Protein AF-A0A1I8A2W5-F1 (afdb_monomer)

Secondary structure (DSSP, 8-state):
-HHHHHHHHHHHTT----HHHHHHHHHHHHHHHHHHHHHHHHHHHTTTTTHHHHHHT-TTHHHHHHHHHHHHHHHHHHHHHHHHH--S----S-HHHHIIIIIHHHHHHHHHHHHHHHHHHHHHHHHHHHHHHHHHHHHHHHHHGGGSSTTSS--------S---SSSSS--

Radius of gyration: 35.81 Å; Cα contacts (8 Å, |Δi|>4): 35; chains: 1; bounding box: 75×28×126 Å

Nearest PDB structures (foldseek):
  5wkq-assembly1_A  TM=3.472E-01  e=4.322E+00  Shigella flexneri

pLDDT: mean 70.63, std 11.61, range [37.69, 91.75]

Sequence (172 aa):
MVADVLSLYNWTNGTLWNLTARAAYSALSKPAWGAALSWIIYACFYGHGGPINSFMSWEIWVPLGRLSYCAYLIHMCIAIFLPGMKQGDIYYTSFVDAFVSFLVPIIGVTFFFALFWSAAFEVSFAKVEAILISSLMNQRERRKVPLEEDSCSSSPPESLPPDMKNAVSIHL

Organism: NCBI:txid37863

InterPro domains:
  IPR052728 Oxygen and lipid transport regulator [PTHR11161] (2-152)

Mean predicted aligned error: 16.96 Å

Structure (mmCIF, N/CA/C/O backbone):
data_AF-A0A1I8A2W5-F1
#
_entry.id   AF-A0A1I8A2W5-F1
#
loop_
_atom_site.group_PDB
_atom_site.id
_atom_site.type_symbol
_atom_site.label_atom_id
_atom_site.label_alt_id
_atom_site.label_comp_id
_atom_site.label_asym_id
_atom_site.label_entity_id
_atom_site.label_seq_id
_atom_site.pdbx_PDB_ins_code
_atom_site.Cartn_x
_atom_site.Cartn_y
_atom_site.Cartn_z
_atom_site.occupancy
_atom_site.B_iso_or_equiv
_atom_site.auth_seq_id
_atom_site.auth_comp_id
_atom_site.auth_asym_id
_atom_site.auth_atom_id
_atom_site.pdbx_PDB_model_num
ATOM 1 N N . MET A 1 1 ? -2.584 -0.141 -14.446 1.00 58.38 1 MET A N 1
ATOM 2 C CA . MET A 1 1 ? -1.491 -1.130 -14.326 1.00 58.38 1 MET A CA 1
ATOM 3 C C . MET A 1 1 ? -1.446 -2.065 -15.527 1.00 58.38 1 MET A C 1
ATOM 5 O O . MET A 1 1 ? -0.570 -1.883 -16.353 1.00 58.38 1 MET A O 1
ATOM 9 N N . VAL A 1 2 ? -2.396 -2.994 -15.715 1.00 65.94 2 VAL A N 1
ATOM 10 C CA . VAL A 1 2 ? -2.387 -3.898 -16.896 1.00 65.94 2 VAL A CA 1
ATOM 11 C C . VAL A 1 2 ? -2.494 -3.126 -18.219 1.00 65.94 2 VAL A C 1
ATOM 13 O O . VAL A 1 2 ? -1.754 -3.396 -19.156 1.00 65.94 2 VAL A O 1
ATOM 16 N N . ALA A 1 3 ? -3.350 -2.102 -18.258 1.00 67.69 3 ALA A N 1
ATOM 17 C CA . ALA A 1 3 ? -3.476 -1.178 -19.386 1.00 67.69 3 ALA A CA 1
ATOM 18 C C . ALA A 1 3 ? -2.162 -0.452 -19.731 1.00 67.69 3 ALA A C 1
ATOM 20 O O . ALA A 1 3 ? -1.800 -0.325 -20.898 1.00 67.69 3 ALA A O 1
ATOM 21 N N . ASP A 1 4 ? -1.423 -0.018 -18.709 1.00 68.06 4 ASP A N 1
ATOM 22 C CA . ASP A 1 4 ? -0.153 0.691 -18.882 1.00 68.06 4 ASP A CA 1
ATOM 23 C C . ASP A 1 4 ? 0.932 -0.257 -19.414 1.00 68.06 4 ASP A C 1
ATOM 25 O O . ASP A 1 4 ? 1.670 0.098 -20.328 1.00 68.06 4 ASP A O 1
ATOM 29 N N . VAL A 1 5 ? 0.973 -1.496 -18.908 1.00 71.81 5 VAL A N 1
ATOM 30 C CA . VAL A 1 5 ? 1.896 -2.544 -19.373 1.00 71.81 5 VAL A CA 1
ATOM 31 C C . VAL A 1 5 ? 1.588 -2.953 -20.814 1.00 71.81 5 VAL A C 1
ATOM 33 O O . VAL A 1 5 ? 2.505 -3.062 -21.621 1.00 71.81 5 VAL A O 1
ATOM 36 N N . LEU A 1 6 ? 0.312 -3.115 -21.177 1.00 71.44 6 LEU A N 1
ATOM 37 C CA . LEU A 1 6 ? -0.094 -3.411 -22.555 1.00 71.44 6 LEU A CA 1
ATOM 38 C C . LEU A 1 6 ? 0.192 -2.244 -23.501 1.00 71.44 6 LEU A C 1
ATOM 40 O O . LEU A 1 6 ? 0.591 -2.474 -24.642 1.00 71.44 6 LEU A O 1
ATOM 44 N N . SER A 1 7 ? 0.028 -1.003 -23.038 1.00 70.25 7 SER A N 1
ATOM 45 C CA . SER A 1 7 ? 0.409 0.186 -23.801 1.00 70.25 7 SER A CA 1
ATOM 46 C C . SER A 1 7 ? 1.919 0.239 -24.031 1.00 70.25 7 SER A C 1
ATOM 48 O O . SER A 1 7 ? 2.347 0.588 -25.127 1.00 70.25 7 SER A O 1
ATOM 50 N N . LEU A 1 8 ? 2.726 -0.117 -23.027 1.00 71.50 8 LEU A N 1
ATOM 51 C CA . LEU A 1 8 ? 4.184 -0.155 -23.134 1.00 71.50 8 LEU A CA 1
ATOM 52 C C . LEU A 1 8 ? 4.650 -1.298 -24.049 1.00 71.50 8 LEU A C 1
ATOM 54 O O . LEU A 1 8 ? 5.510 -1.091 -24.896 1.00 71.50 8 LEU A O 1
ATOM 58 N N . TYR A 1 9 ? 4.019 -2.468 -23.938 1.00 73.75 9 TYR A N 1
ATOM 59 C CA . TYR A 1 9 ? 4.278 -3.632 -24.785 1.00 73.75 9 TYR A CA 1
ATOM 60 C C . TYR A 1 9 ? 3.926 -3.366 -26.259 1.00 73.75 9 TYR A C 1
ATOM 62 O O . TYR A 1 9 ? 4.711 -3.658 -27.159 1.00 73.75 9 TYR A O 1
ATOM 70 N N . ASN A 1 10 ? 2.775 -2.741 -26.530 1.00 70.00 10 ASN A N 1
ATOM 71 C CA . ASN A 1 10 ? 2.402 -2.336 -27.890 1.00 70.00 10 ASN A CA 1
ATOM 72 C C . ASN A 1 10 ? 3.315 -1.232 -28.447 1.00 70.00 10 ASN A C 1
ATOM 74 O O . ASN A 1 10 ? 3.592 -1.228 -29.647 1.00 70.00 10 ASN A O 1
ATOM 78 N N . TRP A 1 11 ? 3.809 -0.332 -27.585 1.00 68.19 11 TRP A N 1
ATOM 79 C CA . TRP A 1 11 ? 4.792 0.692 -27.949 1.00 68.19 11 TRP A CA 1
ATOM 80 C C . TRP A 1 11 ? 6.135 0.077 -28.360 1.00 68.19 11 TRP A C 1
ATOM 82 O O . TRP A 1 11 ? 6.720 0.499 -29.354 1.00 68.19 11 TRP A O 1
ATOM 92 N N . THR A 1 12 ? 6.596 -0.963 -27.659 1.00 74.44 12 THR A N 1
ATOM 93 C CA . THR A 1 12 ? 7.835 -1.681 -28.002 1.00 74.44 12 THR A CA 1
ATOM 94 C C . THR A 1 12 ? 7.710 -2.566 -29.243 1.00 74.44 12 THR A C 1
ATOM 96 O O . THR A 1 12 ? 8.706 -2.788 -29.921 1.00 74.44 12 THR A O 1
ATOM 99 N N . ASN A 1 13 ? 6.503 -3.024 -29.590 1.00 75.56 13 ASN A N 1
ATOM 100 C CA . ASN A 1 13 ? 6.262 -3.876 -30.763 1.00 75.56 13 ASN A CA 1
ATOM 101 C C . ASN A 1 13 ? 6.101 -3.094 -32.084 1.00 75.56 13 ASN A C 1
ATOM 103 O O . ASN A 1 13 ? 5.759 -3.685 -33.106 1.00 75.56 13 ASN A O 1
ATOM 107 N N . GLY A 1 14 ? 6.308 -1.771 -32.085 1.00 72.38 14 GLY A N 1
ATOM 108 C CA . GLY A 1 14 ? 6.322 -0.953 -33.306 1.00 72.38 14 GLY A CA 1
ATOM 109 C C . GLY A 1 14 ? 4.963 -0.772 -33.993 1.00 72.38 14 GLY A C 1
ATOM 110 O O . GLY A 1 14 ? 4.899 -0.257 -35.107 1.00 72.38 14 GLY A O 1
ATOM 111 N N . THR A 1 15 ? 3.862 -1.175 -33.353 1.00 69.00 15 THR A N 1
ATOM 112 C CA . THR A 1 15 ? 2.517 -1.032 -33.929 1.00 69.00 15 THR A CA 1
ATOM 113 C C . THR A 1 15 ? 2.039 0.420 -33.822 1.00 69.00 15 THR A C 1
ATOM 115 O O . THR A 1 15 ? 1.940 0.977 -32.728 1.00 69.00 15 THR A O 1
ATOM 118 N N . LEU A 1 16 ? 1.761 1.066 -34.960 1.00 66.25 16 LEU A N 1
ATOM 119 C CA . LEU A 1 16 ? 1.378 2.479 -35.011 1.00 66.25 16 LEU A CA 1
ATOM 120 C C . LEU A 1 16 ? -0.139 2.633 -34.814 1.00 66.25 16 LEU A C 1
ATOM 122 O O . LEU A 1 16 ? -0.922 2.523 -35.754 1.00 66.25 16 LEU A O 1
ATOM 126 N N . TRP A 1 17 ? -0.563 2.884 -33.577 1.00 67.50 17 TRP A N 1
ATOM 127 C CA . TRP A 1 17 ? -1.954 3.229 -33.271 1.00 67.50 17 TRP A CA 1
ATOM 128 C C . TRP A 1 17 ? -2.209 4.708 -33.579 1.00 67.50 17 TRP A C 1
ATOM 130 O O . TRP A 1 17 ? -1.338 5.552 -33.358 1.00 67.50 17 TRP A O 1
ATOM 140 N N . ASN A 1 18 ? -3.420 5.038 -34.040 1.00 77.88 18 ASN A N 1
ATOM 141 C CA . ASN A 1 18 ? -3.834 6.426 -34.268 1.00 77.88 18 ASN A CA 1
ATOM 142 C C . ASN A 1 18 ? -3.578 7.290 -33.019 1.00 77.88 18 ASN A C 1
ATOM 144 O O . ASN A 1 18 ? -3.927 6.901 -31.900 1.00 77.88 18 ASN A O 1
ATOM 148 N N . LEU A 1 19 ? -2.992 8.478 -33.212 1.00 78.25 19 LEU A N 1
ATOM 149 C CA . LEU A 1 19 ? -2.576 9.376 -32.124 1.00 78.25 19 LEU A CA 1
ATOM 150 C C . LEU A 1 19 ? -3.732 9.706 -31.165 1.00 78.25 19 LEU A C 1
ATOM 152 O O . LEU A 1 19 ? -3.551 9.737 -29.949 1.00 78.25 19 LEU A O 1
ATOM 156 N N . THR A 1 20 ? -4.931 9.884 -31.720 1.00 81.00 20 THR A N 1
ATOM 157 C CA . THR A 1 20 ? -6.172 10.153 -30.985 1.00 81.00 20 THR A CA 1
ATOM 158 C C . THR A 1 20 ? -6.589 8.986 -30.096 1.00 81.00 20 THR A C 1
ATOM 160 O O . THR A 1 20 ? -6.888 9.195 -28.924 1.00 81.00 20 THR A O 1
ATOM 163 N N . ALA A 1 21 ? -6.542 7.754 -30.609 1.00 79.75 21 ALA A N 1
ATOM 164 C CA . ALA A 1 21 ? -6.853 6.553 -29.834 1.00 79.75 21 ALA A CA 1
ATOM 165 C C . ALA A 1 21 ? -5.871 6.373 -28.666 1.00 79.75 21 ALA A C 1
ATOM 167 O O . ALA A 1 21 ? -6.268 6.013 -27.560 1.00 79.75 21 ALA A O 1
ATOM 168 N N . ARG A 1 22 ? -4.593 6.698 -28.889 1.00 76.19 22 ARG A N 1
ATOM 169 C CA . ARG A 1 22 ? -3.535 6.598 -27.878 1.00 76.19 22 ARG A CA 1
ATOM 170 C C . ARG A 1 22 ? -3.702 7.625 -26.755 1.00 76.19 22 ARG A C 1
ATOM 172 O O . ARG A 1 22 ? -3.609 7.275 -25.580 1.00 76.19 22 ARG A O 1
ATOM 179 N N . ALA A 1 23 ? -3.999 8.874 -27.114 1.00 79.62 23 ALA A N 1
ATOM 180 C CA . ALA A 1 23 ? -4.273 9.940 -26.155 1.00 79.62 23 ALA A CA 1
ATOM 181 C C . ALA A 1 23 ? -5.554 9.663 -25.350 1.00 79.62 23 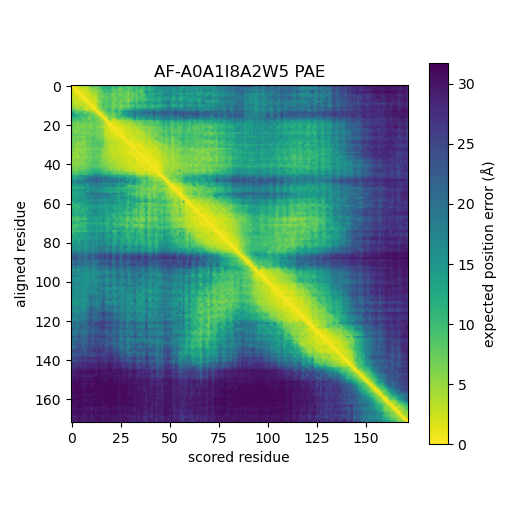ALA A C 1
ATOM 183 O O . ALA A 1 23 ? -5.544 9.768 -24.124 1.00 79.62 23 ALA A O 1
ATOM 184 N N . ALA A 1 24 ? -6.627 9.234 -26.023 1.00 82.88 24 ALA A N 1
ATOM 185 C CA . ALA A 1 24 ? -7.883 8.872 -25.374 1.00 82.88 24 ALA A CA 1
ATOM 186 C C . ALA A 1 24 ? -7.697 7.705 -24.395 1.00 82.88 24 ALA A C 1
ATOM 188 O O . ALA A 1 24 ? -8.170 7.774 -23.265 1.00 82.88 24 ALA A O 1
ATOM 189 N N . TYR A 1 25 ? -6.952 6.666 -24.780 1.00 77.94 25 TYR A N 1
ATOM 190 C CA . TYR A 1 25 ? -6.672 5.532 -23.903 1.00 77.94 25 TYR A CA 1
ATOM 191 C C . TYR A 1 25 ? -5.883 5.938 -22.654 1.00 77.94 25 TYR A C 1
ATOM 193 O O . TYR A 1 25 ? -6.249 5.562 -21.542 1.00 77.94 25 TYR A O 1
ATOM 201 N N . SER A 1 26 ? -4.830 6.746 -22.815 1.00 79.50 26 SER A N 1
ATOM 202 C CA . SER A 1 26 ? -4.015 7.212 -21.688 1.00 79.50 26 SER A CA 1
ATOM 203 C C . SER A 1 26 ? -4.798 8.108 -20.726 1.00 79.50 26 SER A C 1
ATOM 205 O O . SER A 1 26 ? -4.584 8.023 -19.517 1.00 79.50 26 SER A O 1
ATOM 207 N N . ALA A 1 27 ? -5.701 8.944 -21.244 1.00 83.19 27 ALA A N 1
ATOM 208 C CA . ALA A 1 27 ? -6.526 9.831 -20.433 1.00 83.19 27 ALA A CA 1
ATOM 209 C C . ALA A 1 27 ? -7.681 9.092 -19.741 1.00 83.19 27 ALA A C 1
ATOM 211 O O . ALA A 1 27 ? -8.010 9.412 -18.602 1.00 83.19 27 ALA A O 1
ATOM 212 N N . LEU A 1 28 ? -8.288 8.102 -20.406 1.00 84.56 28 LEU A N 1
ATOM 213 C CA . LEU A 1 28 ? -9.477 7.408 -19.909 1.00 84.56 28 LEU A CA 1
ATOM 214 C C . LEU A 1 28 ? -9.161 6.183 -19.048 1.00 84.56 28 LEU A C 1
ATOM 216 O O . LEU A 1 28 ? -9.997 5.798 -18.239 1.00 84.56 28 LEU A O 1
ATOM 220 N N . SER A 1 29 ? -7.975 5.581 -19.153 1.00 84.00 29 SER A N 1
ATOM 221 C CA . SER A 1 29 ? -7.641 4.350 -18.418 1.00 84.00 29 SER A CA 1
ATOM 222 C C . SER A 1 29 ? -7.737 4.510 -16.895 1.00 84.00 29 SER A C 1
ATOM 224 O O . SER A 1 29 ? -8.341 3.679 -16.214 1.00 84.00 29 SER A O 1
ATOM 226 N N . LYS A 1 30 ? -7.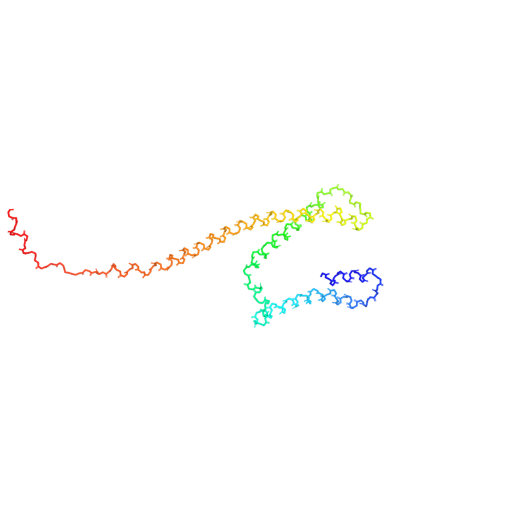183 5.600 -16.355 1.00 83.44 30 LYS A N 1
ATOM 227 C CA . LYS A 1 30 ? -7.229 5.952 -14.928 1.00 83.44 30 LYS A CA 1
ATOM 228 C C . LYS A 1 30 ? -8.652 6.236 -14.422 1.00 83.44 30 LYS A C 1
ATOM 230 O O . LYS A 1 30 ? -9.060 5.589 -13.455 1.00 83.44 30 LYS A O 1
ATOM 235 N N . PRO A 1 31 ? -9.423 7.158 -15.029 1.00 88.50 31 PRO A N 1
ATOM 236 C CA . PRO A 1 31 ? -10.778 7.441 -14.573 1.00 88.50 31 PRO A CA 1
ATOM 237 C C . PRO A 1 31 ? -11.740 6.281 -14.834 1.00 88.50 31 PRO A C 1
ATOM 239 O O . PRO A 1 31 ? -12.616 6.064 -14.009 1.00 88.50 31 PRO A O 1
ATOM 242 N N . ALA A 1 32 ? -11.571 5.490 -15.901 1.00 89.06 32 ALA A N 1
ATOM 243 C CA . ALA A 1 32 ? -12.398 4.305 -16.141 1.00 89.06 32 ALA A CA 1
ATOM 244 C C . ALA A 1 32 ? -12.218 3.258 -15.037 1.00 89.06 32 ALA A C 1
ATOM 246 O O . ALA A 1 32 ? -13.193 2.675 -14.569 1.00 89.06 32 ALA A O 1
ATOM 247 N N . TRP A 1 33 ? -10.983 3.060 -14.570 1.00 86.75 33 TRP A N 1
ATOM 248 C CA . TRP A 1 33 ? -10.727 2.193 -13.426 1.00 86.75 33 TRP A CA 1
ATOM 249 C C . TRP A 1 33 ? -11.385 2.747 -12.155 1.00 86.75 33 TRP A C 1
ATOM 251 O O . TRP A 1 33 ? -12.078 2.021 -11.444 1.00 86.75 33 TRP A O 1
ATOM 261 N N . GLY A 1 34 ? -11.219 4.046 -11.886 1.00 90.19 34 GLY A N 1
ATOM 262 C CA . GLY A 1 34 ? -11.846 4.701 -10.733 1.00 90.19 34 GLY A CA 1
ATOM 263 C C . GLY A 1 34 ? -13.375 4.628 -10.770 1.00 90.19 34 GLY A C 1
ATOM 264 O O . GLY A 1 34 ? -14.001 4.352 -9.751 1.00 90.19 34 GLY A O 1
ATOM 265 N N . ALA A 1 35 ? -13.971 4.797 -11.950 1.00 91.75 35 ALA A N 1
ATOM 266 C CA . ALA A 1 35 ? -15.403 4.657 -12.179 1.00 91.75 35 ALA A CA 1
ATOM 267 C C . ALA A 1 35 ? -15.877 3.214 -11.958 1.00 91.75 35 ALA A C 1
ATOM 269 O O . ALA A 1 35 ? -16.914 3.007 -11.335 1.00 91.75 35 ALA A O 1
ATOM 270 N N . ALA A 1 36 ? -15.100 2.216 -12.393 1.00 88.62 36 ALA A N 1
ATOM 271 C CA . ALA A 1 36 ? -15.402 0.812 -12.133 1.00 88.62 36 ALA A CA 1
ATOM 272 C C . ALA A 1 36 ? -15.424 0.502 -10.626 1.00 88.62 36 ALA A C 1
ATOM 274 O O . ALA A 1 36 ? -16.351 -0.150 -10.150 1.00 88.62 36 ALA A O 1
ATOM 275 N N . LEU A 1 37 ? -14.466 1.018 -9.847 1.00 87.75 37 LEU A N 1
ATOM 276 C CA . LEU A 1 37 ? -14.529 0.896 -8.387 1.00 87.75 37 LEU A CA 1
ATOM 277 C C . LEU A 1 37 ? -15.681 1.669 -7.762 1.00 87.75 37 LEU A C 1
ATOM 279 O O . LEU A 1 37 ? -16.340 1.154 -6.864 1.00 87.75 37 LEU A O 1
ATOM 283 N N . SER A 1 38 ? -15.903 2.907 -8.198 1.00 89.50 38 SER A N 1
ATOM 284 C CA . SER A 1 38 ? -17.009 3.730 -7.712 1.00 89.50 38 SER A CA 1
ATOM 285 C C . SER A 1 38 ? -18.339 3.006 -7.900 1.00 89.50 38 SER A C 1
ATOM 287 O O . SER A 1 38 ? -19.153 2.988 -6.979 1.00 89.50 38 SER A O 1
ATOM 289 N N . TRP A 1 39 ? -18.523 2.343 -9.042 1.00 89.44 39 TRP A N 1
ATOM 290 C CA . TRP A 1 39 ? -19.691 1.518 -9.311 1.00 89.44 39 TRP A CA 1
ATOM 291 C C . TRP A 1 39 ? -19.820 0.350 -8.331 1.00 89.44 39 TRP A C 1
ATOM 293 O O . TRP A 1 39 ? -20.907 0.099 -7.818 1.00 89.44 39 TRP A O 1
ATOM 303 N N . ILE A 1 40 ? -18.717 -0.333 -8.014 1.00 85.12 40 ILE A N 1
ATOM 304 C CA . ILE A 1 40 ? -18.710 -1.407 -7.010 1.00 85.12 40 ILE A CA 1
ATOM 305 C C . ILE A 1 40 ? -19.139 -0.864 -5.643 1.00 85.12 40 ILE A C 1
ATOM 307 O O . ILE A 1 40 ? -20.013 -1.448 -5.010 1.00 85.12 40 ILE A O 1
ATOM 311 N N . ILE A 1 41 ? -18.588 0.270 -5.204 1.00 86.00 41 ILE A N 1
ATOM 312 C CA . ILE A 1 41 ? -18.943 0.904 -3.923 1.00 86.00 41 ILE A CA 1
ATOM 313 C C . ILE A 1 41 ? -20.423 1.308 -3.909 1.00 86.00 41 ILE A C 1
ATOM 315 O O . ILE A 1 41 ? -21.126 1.048 -2.934 1.00 86.00 41 ILE A O 1
ATOM 319 N N . TYR A 1 42 ? -20.919 1.887 -5.004 1.00 86.75 42 TYR A N 1
ATOM 320 C CA . TYR A 1 42 ? -22.327 2.243 -5.164 1.00 86.75 42 TYR A CA 1
ATOM 321 C C . TYR A 1 42 ? -23.234 1.006 -5.070 1.00 86.75 42 TYR A C 1
ATOM 323 O O . TYR A 1 42 ? -24.204 1.003 -4.316 1.00 86.75 42 TYR A O 1
ATOM 331 N N . ALA A 1 43 ? -22.881 -0.086 -5.752 1.00 84.62 43 ALA A N 1
ATOM 332 C CA . ALA A 1 43 ? -23.610 -1.350 -5.673 1.00 84.62 43 ALA A CA 1
ATOM 333 C C . ALA A 1 43 ? -23.601 -1.959 -4.257 1.00 84.62 43 ALA A C 1
ATOM 335 O O . ALA A 1 43 ? -24.593 -2.563 -3.843 1.00 84.62 43 ALA A O 1
ATOM 336 N N . CYS A 1 44 ? -22.517 -1.771 -3.494 1.00 78.75 44 CYS A N 1
ATOM 337 C CA . CYS A 1 44 ? -22.453 -2.163 -2.083 1.00 78.75 44 CYS A CA 1
ATOM 338 C C . CYS A 1 44 ? -23.403 -1.327 -1.221 1.00 78.75 44 CYS A C 1
ATOM 340 O O . CYS A 1 44 ? -24.135 -1.886 -0.410 1.00 78.75 44 CYS A O 1
ATOM 342 N N . PHE A 1 45 ? -23.440 -0.007 -1.431 1.00 77.88 45 PHE A N 1
ATOM 343 C CA . PHE A 1 45 ? -24.271 0.912 -0.652 1.00 77.88 45 PHE A CA 1
ATOM 344 C C . PHE A 1 45 ? -25.774 0.636 -0.805 1.00 77.88 45 PHE A C 1
ATOM 346 O O . PHE A 1 45 ? -26.512 0.679 0.174 1.00 77.88 45 PHE A O 1
ATOM 353 N N . TYR A 1 46 ? -26.229 0.295 -2.014 1.00 82.94 46 TYR A N 1
ATOM 354 C CA . TYR A 1 46 ? -27.636 -0.033 -2.283 1.00 82.94 46 TYR A CA 1
ATOM 355 C C . TYR A 1 46 ? -28.020 -1.480 -1.921 1.00 82.94 46 TYR A C 1
ATOM 357 O O . TYR A 1 46 ? -29.131 -1.915 -2.211 1.00 82.94 46 TYR A O 1
ATOM 365 N N . GLY A 1 47 ? -27.123 -2.255 -1.300 1.00 74.44 47 GLY A N 1
ATOM 366 C CA . GLY A 1 47 ? -27.413 -3.624 -0.857 1.00 74.44 47 GLY A CA 1
ATOM 367 C C . GLY A 1 47 ? -27.498 -4.661 -1.985 1.00 74.44 47 GLY A C 1
ATOM 368 O O . GLY A 1 47 ? -27.759 -5.833 -1.724 1.00 74.44 47 GLY A O 1
ATOM 369 N N . HIS A 1 48 ? -27.212 -4.273 -3.231 1.00 73.69 48 HIS A N 1
ATOM 370 C CA . HIS A 1 48 ? -27.160 -5.172 -4.390 1.00 73.69 48 HIS A CA 1
ATOM 371 C C . HIS A 1 48 ? -25.815 -5.914 -4.526 1.00 73.69 48 HIS A C 1
ATOM 373 O O . HIS A 1 48 ? -25.625 -6.692 -5.457 1.00 73.69 48 HIS A O 1
ATOM 379 N N . GLY A 1 49 ? -24.875 -5.697 -3.598 1.00 70.56 49 GLY A N 1
ATOM 380 C CA . GLY A 1 49 ? -23.524 -6.268 -3.624 1.00 70.56 49 GLY A CA 1
ATOM 381 C C . GLY A 1 49 ? -23.397 -7.736 -3.191 1.00 70.56 49 GLY A C 1
ATOM 382 O O . GLY A 1 49 ? -22.304 -8.291 -3.296 1.00 70.56 49 GLY A O 1
ATOM 383 N N . GLY A 1 50 ? -24.461 -8.382 -2.698 1.00 77.31 50 GLY A N 1
ATOM 384 C CA . GLY A 1 50 ? -24.445 -9.798 -2.295 1.00 77.31 50 GLY A CA 1
ATOM 385 C C . GLY A 1 50 ? -23.235 -10.168 -1.406 1.00 77.31 50 GLY A C 1
ATOM 386 O O . GLY A 1 50 ? -23.058 -9.547 -0.357 1.00 77.31 50 GLY A O 1
ATOM 387 N N . PRO A 1 51 ? -22.368 -11.127 -1.802 1.00 73.19 51 PRO A N 1
ATOM 388 C CA . PRO A 1 51 ? -21.198 -11.544 -1.015 1.00 73.19 51 PRO A CA 1
ATOM 389 C C . PRO A 1 51 ? -20.116 -10.460 -0.874 1.00 73.19 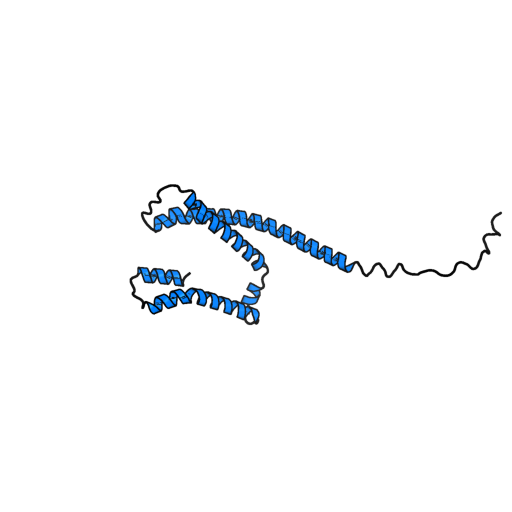51 PRO A C 1
ATOM 391 O O . PRO A 1 51 ? -19.371 -10.455 0.106 1.00 73.19 51 PRO A O 1
ATOM 394 N N . ILE A 1 52 ? -20.041 -9.511 -1.813 1.00 74.31 52 ILE A N 1
ATOM 395 C CA . ILE A 1 52 ? -19.094 -8.390 -1.754 1.00 74.31 52 ILE A CA 1
ATOM 396 C C . ILE A 1 52 ? -19.416 -7.462 -0.571 1.00 74.31 52 ILE A C 1
ATOM 398 O O . ILE A 1 52 ? -18.505 -6.913 0.044 1.00 74.31 52 ILE A O 1
ATOM 402 N N . ASN A 1 53 ? -20.697 -7.332 -0.208 1.00 74.69 53 ASN A N 1
ATOM 403 C CA . ASN A 1 53 ? -21.113 -6.528 0.938 1.00 74.69 53 ASN A CA 1
ATOM 404 C C . ASN A 1 53 ? -20.648 -7.157 2.261 1.00 74.69 53 ASN A C 1
ATOM 406 O O . ASN A 1 53 ? -20.136 -6.462 3.131 1.00 74.69 53 ASN A O 1
ATOM 410 N N . SER A 1 54 ? -20.739 -8.485 2.394 1.00 71.75 54 SER A N 1
ATOM 411 C CA . SER A 1 54 ? -20.209 -9.204 3.561 1.00 71.75 54 SER A CA 1
ATOM 412 C C . SER A 1 54 ? -18.686 -9.106 3.666 1.00 71.75 54 SER A C 1
ATOM 414 O O . SER A 1 54 ? -18.156 -8.976 4.765 1.00 71.75 54 SER A O 1
ATOM 416 N N . PHE A 1 55 ? -17.983 -9.122 2.531 1.00 73.50 55 PHE A N 1
ATOM 417 C CA . PHE A 1 55 ? -16.535 -8.923 2.486 1.00 73.50 55 PHE A CA 1
ATOM 418 C C . PHE A 1 55 ? -16.130 -7.497 2.875 1.00 73.50 55 PHE A C 1
ATOM 420 O O . PHE A 1 55 ? -15.159 -7.327 3.604 1.00 73.50 55 PHE A O 1
ATOM 427 N N . MET A 1 56 ? -16.871 -6.478 2.427 1.00 66.06 56 MET A N 1
ATOM 428 C CA . MET A 1 56 ? -16.578 -5.071 2.727 1.00 66.06 56 MET A CA 1
ATOM 429 C C . MET A 1 56 ? -17.015 -4.655 4.141 1.00 66.06 56 MET A C 1
ATOM 431 O O . MET A 1 56 ? -16.384 -3.797 4.746 1.00 66.06 56 MET A O 1
ATOM 435 N N . SER A 1 57 ? -18.049 -5.289 4.702 1.00 67.50 57 SER A N 1
ATOM 436 C CA . SER A 1 57 ? -18.507 -5.056 6.081 1.00 67.50 57 SER A CA 1
ATOM 437 C C . SER A 1 57 ? -17.567 -5.646 7.142 1.00 67.50 57 SER A C 1
ATOM 439 O O . SER A 1 57 ? -17.872 -5.597 8.335 1.00 67.50 57 SER A O 1
ATOM 441 N N . TRP A 1 58 ? -16.453 -6.253 6.739 1.00 71.81 58 TRP A N 1
ATOM 442 C CA . TRP A 1 58 ? -15.569 -6.937 7.665 1.00 71.81 58 TRP A CA 1
ATOM 443 C C . TRP A 1 58 ? -14.666 -5.931 8.392 1.00 71.81 58 TRP A C 1
ATOM 445 O O . TRP A 1 58 ? -13.951 -5.147 7.770 1.00 71.81 58 TRP A O 1
ATOM 455 N N . GLU A 1 59 ? -14.652 -5.964 9.726 1.00 70.19 59 GLU A N 1
ATOM 456 C CA . GLU A 1 59 ? -13.847 -5.039 10.544 1.00 70.19 59 GLU A CA 1
ATOM 457 C C . GLU A 1 59 ? -12.335 -5.169 10.287 1.00 70.19 59 GLU A C 1
ATOM 459 O O . GLU A 1 59 ? -11.572 -4.267 10.618 1.00 70.19 59 GLU A O 1
ATOM 464 N N . ILE A 1 60 ? -11.902 -6.239 9.607 1.00 74.06 60 ILE A N 1
ATOM 465 C CA . ILE A 1 60 ? -10.513 -6.473 9.192 1.00 74.06 60 ILE A CA 1
ATOM 466 C C . ILE A 1 60 ? -9.976 -5.412 8.211 1.00 74.06 60 ILE A C 1
ATOM 468 O O . ILE A 1 60 ? -8.766 -5.209 8.126 1.00 74.06 60 ILE A O 1
ATOM 472 N N . TRP A 1 61 ? -10.845 -4.700 7.484 1.00 70.06 61 TRP A N 1
ATOM 473 C CA . TRP A 1 61 ? -10.428 -3.665 6.526 1.00 70.06 61 TRP A CA 1
ATOM 474 C C . TRP A 1 61 ? -9.893 -2.403 7.196 1.00 70.06 61 TRP A C 1
ATOM 476 O O . TRP A 1 61 ? -9.045 -1.713 6.627 1.00 70.06 61 TRP A O 1
ATOM 486 N N . VAL A 1 62 ? -10.353 -2.115 8.413 1.00 71.25 62 VAL A N 1
ATOM 487 C CA . VAL A 1 62 ? -9.937 -0.939 9.181 1.00 71.25 62 VAL A CA 1
ATOM 488 C C . VAL A 1 62 ? -8.452 -1.014 9.562 1.00 71.25 62 VAL A C 1
ATOM 490 O O . VAL A 1 62 ? -7.717 -0.091 9.201 1.00 71.25 62 VAL A O 1
ATOM 493 N N . PRO A 1 63 ? -7.942 -2.084 10.207 1.00 71.00 63 PRO A N 1
ATOM 494 C CA . PRO A 1 63 ? -6.511 -2.206 10.471 1.00 71.00 63 PRO A CA 1
ATOM 495 C C . PRO A 1 63 ? -5.698 -2.382 9.179 1.00 71.00 63 PRO A C 1
ATOM 497 O O . PRO A 1 63 ? -4.623 -1.794 9.059 1.00 71.00 63 PRO A O 1
ATOM 500 N N . LEU A 1 64 ? -6.220 -3.090 8.169 1.00 75.75 64 LEU A N 1
ATOM 501 C CA . LEU A 1 64 ? -5.518 -3.328 6.901 1.00 75.75 64 LEU A CA 1
ATOM 502 C C . LEU A 1 64 ? -5.261 -2.038 6.100 1.00 75.75 64 LEU A C 1
ATOM 504 O O . LEU A 1 64 ? -4.185 -1.863 5.518 1.00 75.75 64 LEU A O 1
ATOM 508 N N . GLY A 1 65 ? -6.221 -1.108 6.088 1.00 75.88 65 GLY A N 1
ATOM 509 C CA . GLY A 1 65 ? -6.057 0.195 5.437 1.00 75.88 65 GLY A CA 1
ATOM 510 C C . GLY A 1 65 ? -4.945 1.027 6.079 1.00 75.88 65 GLY A C 1
ATOM 511 O O . GLY A 1 65 ? -4.141 1.655 5.388 1.00 75.88 65 GLY A O 1
ATOM 512 N N . ARG A 1 66 ? -4.837 0.964 7.408 1.00 69.94 66 ARG A N 1
ATOM 513 C CA . ARG A 1 66 ? -3.802 1.663 8.184 1.00 69.94 66 ARG A CA 1
ATOM 514 C C . ARG A 1 66 ? -2.427 1.029 7.990 1.00 69.94 66 ARG A C 1
ATOM 516 O O . ARG A 1 66 ? -1.447 1.750 7.819 1.00 69.94 66 ARG A O 1
ATOM 523 N N . LEU A 1 67 ? -2.378 -0.300 7.930 1.00 69.81 67 LEU A N 1
ATOM 524 C CA . LEU A 1 67 ? -1.183 -1.080 7.607 1.00 69.81 67 LEU A CA 1
ATOM 525 C C . LEU A 1 67 ? -0.597 -0.671 6.253 1.00 69.81 67 LEU A C 1
ATOM 527 O O . LEU A 1 67 ? 0.581 -0.333 6.135 1.00 69.81 67 LEU A O 1
ATOM 531 N N . SER A 1 68 ? -1.466 -0.646 5.241 1.00 79.38 68 SER A N 1
ATOM 532 C CA . SER A 1 68 ? -1.111 -0.310 3.864 1.00 79.38 68 SER A CA 1
ATOM 533 C C . SER A 1 68 ? -0.587 1.122 3.757 1.00 79.38 68 SER A C 1
ATOM 535 O O . SER A 1 68 ? 0.370 1.379 3.029 1.00 79.38 68 SER A O 1
ATOM 537 N N . TYR A 1 69 ? -1.159 2.050 4.531 1.00 77.50 69 TYR A N 1
ATOM 538 C CA . TYR A 1 69 ? -0.694 3.433 4.596 1.00 77.50 69 TYR A CA 1
ATOM 539 C C . TYR A 1 69 ? 0.711 3.555 5.207 1.00 77.50 69 TYR A C 1
ATOM 541 O O . TYR A 1 69 ? 1.580 4.209 4.629 1.00 77.50 69 TYR A O 1
ATOM 549 N N . CYS A 1 70 ? 0.975 2.890 6.335 1.00 72.44 70 CYS A N 1
ATOM 550 C CA . CYS A 1 70 ? 2.306 2.875 6.948 1.00 72.44 70 CYS A CA 1
ATOM 551 C C . CYS A 1 70 ? 3.359 2.248 6.019 1.00 72.44 70 CYS A C 1
ATOM 553 O O . CYS A 1 70 ? 4.446 2.806 5.856 1.00 72.44 70 CYS A O 1
ATOM 555 N N . ALA A 1 71 ? 3.025 1.133 5.364 1.00 74.38 71 ALA A N 1
ATOM 556 C CA . ALA A 1 71 ? 3.898 0.489 4.386 1.00 74.38 71 ALA A CA 1
ATOM 557 C C . ALA A 1 71 ? 4.200 1.404 3.186 1.00 74.38 71 ALA A C 1
ATOM 559 O O . ALA A 1 71 ? 5.347 1.483 2.744 1.00 74.38 71 ALA A O 1
ATOM 560 N N . TYR A 1 72 ? 3.199 2.144 2.694 1.00 77.69 72 TYR A N 1
ATOM 561 C CA . TYR A 1 72 ? 3.363 3.099 1.598 1.00 77.69 72 TYR A CA 1
ATOM 562 C C . TYR A 1 72 ? 4.337 4.233 1.946 1.00 77.69 72 TYR A C 1
ATOM 564 O O . TYR A 1 72 ? 5.219 4.552 1.147 1.00 77.69 72 TYR A O 1
ATOM 572 N N . LEU A 1 73 ? 4.231 4.814 3.147 1.00 77.31 73 LEU A N 1
ATOM 573 C CA . LEU A 1 73 ? 5.142 5.877 3.588 1.00 77.31 73 LEU A CA 1
ATOM 574 C C . LEU A 1 73 ? 6.594 5.391 3.679 1.00 77.31 73 LEU A C 1
ATOM 576 O O . LEU A 1 73 ? 7.502 6.066 3.197 1.00 77.31 73 LEU A O 1
ATOM 580 N N . ILE A 1 74 ? 6.816 4.201 4.245 1.00 78.75 74 ILE A N 1
ATOM 581 C CA . ILE A 1 74 ? 8.157 3.610 4.364 1.00 78.75 74 ILE A CA 1
ATOM 582 C C . ILE A 1 74 ? 8.739 3.290 2.995 1.00 78.75 74 ILE A C 1
ATOM 584 O O . ILE A 1 74 ? 9.914 3.564 2.755 1.00 78.75 74 ILE A O 1
ATOM 588 N N . HIS A 1 75 ? 7.923 2.750 2.090 1.00 80.25 75 HIS A N 1
ATOM 589 C CA . HIS A 1 75 ? 8.351 2.467 0.729 1.00 80.25 75 HIS A CA 1
ATOM 590 C C . HIS A 1 75 ? 8.880 3.723 0.033 1.00 80.25 75 HIS A C 1
ATOM 592 O O . HIS A 1 75 ? 9.972 3.687 -0.528 1.00 80.25 75 HIS A O 1
ATOM 598 N N . MET A 1 76 ? 8.160 4.846 0.135 1.00 77.19 76 MET A N 1
ATOM 599 C CA . MET A 1 76 ? 8.598 6.115 -0.453 1.00 77.19 76 MET A CA 1
ATOM 600 C C . MET A 1 76 ? 9.883 6.642 0.193 1.00 77.19 76 MET A C 1
ATOM 602 O O . MET A 1 76 ? 10.794 7.063 -0.519 1.00 77.19 76 MET A O 1
ATOM 606 N N . CYS A 1 77 ? 10.009 6.557 1.519 1.00 77.38 77 CYS A N 1
ATOM 607 C CA . CYS A 1 77 ? 11.238 6.938 2.214 1.00 77.38 77 CYS A CA 1
ATOM 608 C C . CYS A 1 77 ? 12.439 6.104 1.746 1.00 77.38 77 CYS A C 1
ATOM 610 O O . CYS A 1 77 ? 13.464 6.668 1.377 1.00 77.38 77 CYS A O 1
ATOM 612 N N . ILE A 1 78 ? 12.314 4.774 1.706 1.00 73.69 78 ILE A N 1
ATOM 613 C CA . ILE A 1 78 ? 13.410 3.861 1.346 1.00 73.69 78 ILE A CA 1
ATOM 614 C C . ILE A 1 78 ? 13.773 3.971 -0.141 1.00 73.69 78 ILE A C 1
ATOM 616 O O . ILE A 1 78 ? 14.958 3.950 -0.482 1.00 73.69 78 ILE A O 1
ATOM 620 N N . ALA A 1 79 ? 12.782 4.152 -1.018 1.00 75.56 79 ALA A N 1
ATOM 621 C CA . ALA A 1 79 ? 12.997 4.364 -2.447 1.00 75.56 79 ALA A CA 1
ATOM 622 C C . ALA A 1 79 ? 13.816 5.631 -2.740 1.00 75.56 79 ALA A C 1
ATOM 624 O O . ALA A 1 79 ? 14.560 5.654 -3.714 1.00 75.56 79 ALA A O 1
ATOM 625 N N . ILE A 1 80 ? 13.715 6.660 -1.894 1.00 76.25 80 ILE A N 1
ATOM 626 C CA . ILE A 1 80 ? 14.526 7.882 -1.995 1.00 76.25 80 ILE A CA 1
ATOM 627 C C . ILE A 1 80 ? 15.887 7.697 -1.304 1.00 76.25 80 ILE A C 1
ATOM 629 O O . ILE A 1 80 ? 16.913 8.148 -1.813 1.00 76.25 80 ILE A O 1
ATOM 633 N N . PHE A 1 81 ? 15.917 7.012 -0.159 1.00 76.44 81 PHE A N 1
ATOM 634 C CA . PHE A 1 81 ? 17.115 6.881 0.672 1.00 76.44 81 PHE A CA 1
ATOM 635 C C . PHE A 1 81 ? 18.182 5.964 0.053 1.00 76.44 81 PHE A C 1
ATOM 637 O O . PHE A 1 81 ? 19.363 6.305 0.051 1.00 76.44 81 PHE A O 1
ATOM 644 N N . LEU A 1 82 ? 17.791 4.813 -0.508 1.00 72.06 82 LEU A N 1
ATOM 645 C CA . LEU A 1 82 ? 18.737 3.817 -1.034 1.00 72.06 82 LEU A CA 1
ATOM 646 C C . LEU A 1 82 ? 19.549 4.303 -2.249 1.00 72.06 82 LEU A C 1
ATOM 648 O O . LEU A 1 82 ? 20.759 4.062 -2.270 1.00 72.06 82 LEU A O 1
ATOM 652 N N . PRO A 1 83 ? 18.963 5.007 -3.237 1.00 70.38 83 PRO A N 1
ATOM 653 C CA . PRO A 1 83 ? 19.737 5.644 -4.300 1.00 70.38 83 PRO A CA 1
ATOM 654 C C . PRO A 1 83 ? 20.606 6.793 -3.779 1.00 70.38 83 PRO A C 1
ATOM 656 O O . PRO A 1 83 ? 21.737 6.936 -4.226 1.00 70.38 83 PRO A O 1
ATOM 659 N N . GLY A 1 84 ? 20.117 7.574 -2.805 1.00 70.75 84 GLY A N 1
ATOM 660 C CA . GLY A 1 84 ? 20.865 8.689 -2.211 1.00 70.75 84 GLY A CA 1
ATOM 661 C C . GLY A 1 84 ? 22.125 8.259 -1.449 1.00 70.75 84 GLY A C 1
ATOM 662 O O . GLY A 1 84 ? 23.102 9.002 -1.406 1.00 70.75 84 GLY A O 1
ATOM 663 N N . MET A 1 85 ? 22.136 7.043 -0.894 1.00 69.19 85 MET A N 1
ATOM 664 C CA . MET A 1 85 ? 23.316 6.456 -0.246 1.00 69.19 85 MET A CA 1
ATOM 665 C C . MET A 1 85 ? 24.354 5.913 -1.239 1.00 69.19 85 MET A C 1
ATOM 667 O O . MET A 1 85 ? 25.522 5.761 -0.882 1.00 69.19 85 MET A O 1
ATOM 671 N N . LYS A 1 86 ? 23.961 5.603 -2.480 1.00 64.56 86 LYS A N 1
ATOM 672 C CA . LYS A 1 86 ? 24.876 5.094 -3.508 1.00 64.56 86 LYS A CA 1
ATOM 673 C C . LYS A 1 86 ? 25.543 6.257 -4.251 1.00 64.56 86 LYS A C 1
ATOM 675 O O . LYS A 1 86 ? 25.090 6.672 -5.307 1.00 64.56 86 LYS A O 1
ATOM 680 N N . GLN A 1 87 ? 26.663 6.746 -3.716 1.00 58.53 87 GLN A N 1
ATOM 681 C CA . GLN A 1 87 ? 27.564 7.718 -4.368 1.00 58.53 87 GLN A CA 1
ATOM 682 C C . GLN A 1 87 ? 28.491 7.070 -5.423 1.00 58.53 87 GLN A C 1
ATOM 684 O O . GLN A 1 87 ? 29.691 7.328 -5.446 1.00 58.53 87 GLN A O 1
ATOM 689 N N . GLY A 1 88 ? 27.969 6.190 -6.280 1.00 60.62 88 GLY A N 1
ATOM 690 C CA . GLY A 1 88 ? 28.762 5.518 -7.315 1.00 60.62 88 GLY A CA 1
ATOM 691 C C . GLY A 1 88 ? 27.996 5.376 -8.624 1.00 60.62 88 GLY A C 1
ATOM 692 O O . GLY A 1 88 ? 26.780 5.192 -8.603 1.00 60.62 88 GLY A O 1
ATOM 693 N N . ASP A 1 89 ? 28.711 5.454 -9.749 1.00 54.28 89 ASP A N 1
ATOM 694 C CA . ASP A 1 89 ? 28.138 5.351 -11.092 1.00 54.28 89 ASP A CA 1
ATOM 695 C C . ASP A 1 89 ? 27.452 3.992 -11.285 1.00 54.28 89 ASP A C 1
ATOM 697 O O . ASP A 1 89 ? 28.089 2.935 -11.299 1.00 54.28 89 ASP A O 1
ATOM 701 N N . ILE A 1 90 ? 26.126 4.017 -11.425 1.00 59.03 90 ILE A N 1
ATOM 702 C CA . ILE A 1 90 ? 25.331 2.822 -11.702 1.00 59.03 90 ILE A CA 1
ATOM 703 C C . ILE A 1 90 ? 25.519 2.460 -13.186 1.00 59.03 90 ILE A C 1
ATOM 705 O O . ILE A 1 90 ? 24.884 3.038 -14.068 1.00 59.03 90 ILE A O 1
ATOM 709 N N . TYR A 1 91 ? 26.413 1.515 -13.478 1.00 57.88 91 TYR A N 1
ATOM 710 C CA . TYR A 1 91 ? 26.582 0.972 -14.829 1.00 57.88 91 TYR A CA 1
ATOM 711 C C . TYR A 1 91 ? 25.449 -0.012 -15.145 1.00 57.88 91 TYR A C 1
ATOM 713 O O . TYR A 1 91 ? 25.470 -1.164 -14.719 1.00 57.88 91 TYR A O 1
ATOM 721 N N . TYR A 1 92 ? 24.449 0.441 -15.901 1.00 57.62 92 TYR A N 1
ATOM 722 C CA . TYR A 1 92 ? 23.356 -0.404 -16.383 1.00 57.62 92 TYR A CA 1
ATOM 723 C C . TYR A 1 92 ? 23.704 -1.004 -17.750 1.00 57.62 92 TYR A C 1
ATOM 725 O O . TYR A 1 92 ? 23.400 -0.426 -18.790 1.00 57.62 92 TYR A O 1
ATOM 733 N N . THR A 1 93 ? 24.328 -2.182 -17.768 1.00 66.56 93 THR A N 1
ATOM 734 C CA . THR A 1 93 ? 24.647 -2.889 -19.026 1.00 66.56 93 THR A CA 1
ATOM 735 C C . THR A 1 93 ? 23.397 -3.503 -19.676 1.00 66.56 93 THR A C 1
ATOM 737 O O . THR A 1 93 ? 23.359 -3.727 -20.884 1.00 66.56 93 THR A O 1
ATOM 740 N N . SER A 1 94 ? 22.342 -3.784 -18.902 1.00 71.62 94 SER A N 1
ATOM 741 C CA . SER A 1 94 ? 21.067 -4.333 -19.392 1.00 71.62 94 SER A CA 1
ATOM 742 C C . SER A 1 94 ? 19.915 -4.086 -18.408 1.00 71.62 94 SER A C 1
ATOM 744 O O . SER A 1 94 ? 20.124 -4.063 -17.197 1.00 71.62 94 SER A O 1
ATOM 746 N N . PHE A 1 95 ? 18.678 -3.960 -18.911 1.00 66.31 95 PHE A N 1
ATOM 747 C CA . PHE A 1 95 ? 17.471 -3.728 -18.089 1.00 66.31 95 PHE A CA 1
ATOM 748 C C . PHE A 1 95 ? 17.237 -4.836 -17.048 1.00 66.31 95 PHE A C 1
ATOM 750 O O . PHE A 1 95 ? 16.786 -4.570 -15.937 1.00 66.31 95 PHE A O 1
ATOM 757 N N . VAL A 1 96 ? 17.594 -6.076 -17.396 1.00 71.44 96 VAL A N 1
ATOM 758 C CA . VAL A 1 96 ? 17.492 -7.245 -16.508 1.00 71.44 96 VAL A CA 1
ATOM 759 C C . VAL A 1 96 ? 18.480 -7.147 -15.343 1.00 71.44 96 VAL A C 1
ATOM 761 O O . VAL A 1 96 ? 18.112 -7.421 -14.203 1.00 71.44 96 VAL A O 1
ATOM 764 N N . ASP A 1 97 ? 19.703 -6.694 -15.614 1.00 69.38 97 ASP A N 1
ATOM 765 C CA . ASP A 1 97 ? 20.749 -6.533 -14.600 1.00 69.38 97 ASP A CA 1
ATOM 766 C C . ASP A 1 97 ? 20.414 -5.391 -13.626 1.00 69.38 97 ASP A C 1
ATOM 768 O O . ASP A 1 97 ? 20.523 -5.539 -12.410 1.00 69.38 97 ASP A O 1
ATOM 772 N N . ALA A 1 98 ? 19.851 -4.295 -14.148 1.00 69.31 98 ALA A N 1
ATOM 773 C CA . ALA A 1 98 ? 19.303 -3.207 -13.340 1.00 69.31 98 ALA A CA 1
ATOM 774 C C . ALA A 1 98 ? 18.183 -3.686 -12.395 1.00 69.31 98 ALA A C 1
ATOM 776 O O . ALA A 1 98 ? 18.136 -3.313 -11.220 1.00 69.31 98 ALA A O 1
ATOM 777 N N . PHE A 1 99 ? 17.277 -4.532 -12.897 1.00 71.19 99 PHE A N 1
ATOM 778 C CA . PHE A 1 99 ? 16.143 -5.038 -12.123 1.00 71.19 99 PHE A CA 1
ATOM 779 C C . PHE A 1 99 ? 16.58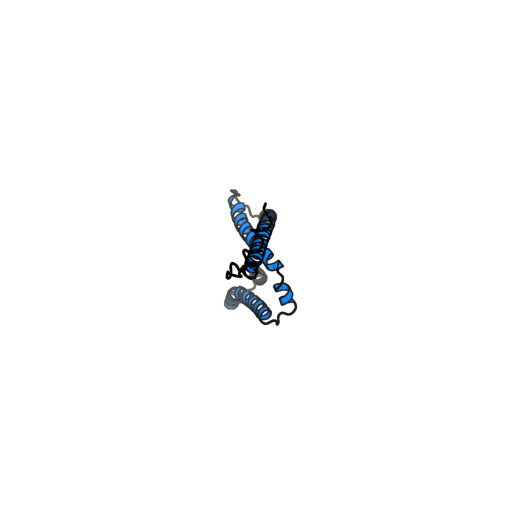1 -5.983 -11.000 1.00 71.19 99 PHE A C 1
ATOM 781 O O . PHE A 1 99 ? 16.119 -5.859 -9.865 1.00 71.19 99 PHE A O 1
ATOM 788 N N . VAL A 1 100 ? 17.487 -6.914 -11.297 1.00 74.88 100 VAL A N 1
ATOM 789 C CA . VAL A 1 100 ? 17.948 -7.919 -10.331 1.00 74.88 100 VAL A CA 1
ATOM 790 C C . VAL A 1 100 ? 18.873 -7.301 -9.283 1.00 74.88 100 VAL A C 1
ATOM 792 O O . VA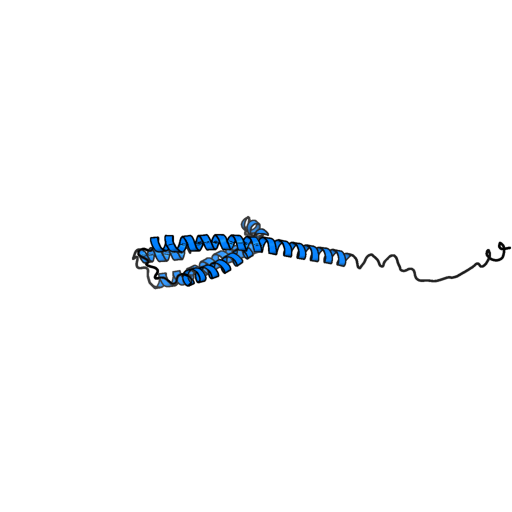L A 1 100 ? 18.688 -7.540 -8.092 1.00 74.88 100 VAL A O 1
ATOM 795 N N . SER A 1 101 ? 19.823 -6.462 -9.696 1.00 70.12 101 SER A N 1
ATOM 796 C CA . SER A 1 101 ? 20.855 -5.923 -8.800 1.00 70.12 101 SER A CA 1
ATOM 797 C C . SER A 1 101 ? 20.389 -4.711 -7.987 1.00 70.12 101 SER A C 1
ATOM 799 O O . SER A 1 101 ? 20.977 -4.397 -6.950 1.00 70.12 101 SER A O 1
ATOM 801 N N . PHE A 1 102 ? 19.334 -4.018 -8.430 1.00 69.81 102 PHE A N 1
ATOM 802 C CA . PHE A 1 102 ? 18.829 -2.810 -7.773 1.00 69.81 102 PHE A CA 1
ATOM 803 C C . PHE A 1 102 ? 17.412 -2.991 -7.225 1.00 69.81 102 PHE A C 1
ATOM 805 O O . PHE A 1 102 ? 17.183 -2.753 -6.042 1.00 69.81 102 PHE A O 1
ATOM 812 N N . LEU A 1 103 ? 16.460 -3.457 -8.039 1.00 71.69 103 LEU A N 1
ATOM 813 C CA . LEU A 1 103 ? 15.050 -3.506 -7.637 1.00 71.69 103 LEU A CA 1
ATOM 814 C C . LEU A 1 103 ? 14.767 -4.584 -6.587 1.00 71.69 103 LEU A C 1
ATOM 816 O O . LEU A 1 103 ? 14.124 -4.301 -5.580 1.00 71.69 103 LEU A O 1
ATOM 820 N N . VAL A 1 104 ? 15.262 -5.805 -6.794 1.00 77.75 104 VAL A N 1
ATOM 821 C CA . VAL A 1 104 ? 15.038 -6.935 -5.874 1.00 77.75 104 VAL A CA 1
ATOM 822 C C . VAL A 1 104 ? 15.540 -6.649 -4.449 1.00 77.75 104 VAL A C 1
ATOM 824 O O . VAL A 1 104 ? 14.748 -6.812 -3.516 1.00 77.75 104 VAL A O 1
ATOM 827 N N . PRO A 1 105 ? 16.786 -6.182 -4.223 1.00 75.19 105 PRO A N 1
ATOM 828 C CA . PRO A 1 105 ? 17.255 -5.886 -2.869 1.00 75.19 105 PRO A CA 1
ATOM 829 C C . PRO A 1 105 ? 16.548 -4.676 -2.246 1.00 75.19 105 PRO A C 1
ATOM 831 O O . PRO A 1 105 ? 16.242 -4.710 -1.056 1.00 75.19 105 PRO A O 1
ATOM 834 N N . ILE A 1 106 ? 16.220 -3.640 -3.029 1.00 73.06 106 ILE A N 1
ATOM 835 C CA . ILE A 1 106 ? 15.440 -2.490 -2.542 1.00 73.06 106 ILE A CA 1
ATOM 836 C C . ILE A 1 106 ? 14.073 -2.952 -2.046 1.00 73.06 106 ILE A C 1
ATOM 838 O O . ILE A 1 106 ? 13.679 -2.614 -0.930 1.00 73.06 106 ILE A O 1
ATOM 842 N N . ILE A 1 107 ? 13.359 -3.745 -2.846 1.00 76.75 107 ILE A N 1
ATOM 843 C CA . ILE A 1 107 ? 12.032 -4.251 -2.494 1.00 76.75 107 ILE A CA 1
ATOM 844 C C . ILE A 1 107 ? 12.128 -5.175 -1.279 1.00 76.75 107 ILE A C 1
ATOM 846 O O . ILE A 1 107 ? 11.351 -5.003 -0.346 1.00 76.75 107 ILE A O 1
ATOM 850 N N . GLY A 1 108 ? 13.100 -6.091 -1.242 1.00 80.81 108 GLY A N 1
ATOM 851 C CA . GLY A 1 108 ? 13.287 -7.026 -0.130 1.00 80.81 108 GLY A CA 1
ATOM 852 C C . GLY A 1 108 ? 13.551 -6.326 1.205 1.00 80.81 108 GLY A C 1
ATOM 853 O O . GLY A 1 108 ? 12.864 -6.600 2.188 1.00 80.81 108 GLY A O 1
ATOM 854 N N . VAL A 1 109 ? 14.487 -5.372 1.234 1.00 77.06 109 VAL A N 1
ATOM 855 C CA . VAL A 1 109 ? 14.806 -4.596 2.446 1.00 77.06 109 VAL A CA 1
ATOM 856 C C . VAL A 1 109 ? 13.634 -3.702 2.849 1.00 77.06 109 VAL A C 1
ATOM 858 O O . VAL A 1 109 ? 13.301 -3.621 4.031 1.00 77.06 109 VAL A O 1
ATOM 861 N N . THR A 1 110 ? 12.959 -3.087 1.874 1.00 75.06 110 THR A N 1
ATOM 862 C CA . THR A 1 110 ? 11.752 -2.287 2.124 1.00 75.06 110 THR A CA 1
ATOM 863 C C . THR A 1 110 ? 10.658 -3.125 2.762 1.00 75.06 110 THR A C 1
ATOM 865 O O . THR A 1 110 ? 10.060 -2.689 3.737 1.00 75.06 110 THR A O 1
ATOM 868 N N . PHE A 1 111 ? 10.403 -4.328 2.246 1.00 77.06 111 PHE A N 1
ATOM 869 C CA . PHE A 1 111 ? 9.365 -5.207 2.773 1.00 77.06 111 PHE A CA 1
ATOM 870 C C . PHE A 1 111 ? 9.707 -5.688 4.182 1.00 77.06 111 PHE A C 1
ATOM 872 O O . PHE A 1 111 ? 8.847 -5.660 5.053 1.00 77.06 111 PHE A O 1
ATOM 879 N N . PHE A 1 112 ? 10.965 -6.054 4.439 1.00 82.50 112 PHE A N 1
ATOM 880 C CA . PHE A 1 112 ? 11.420 -6.440 5.777 1.00 82.50 112 PHE A CA 1
ATOM 881 C C . PHE A 1 112 ? 11.227 -5.316 6.799 1.00 82.50 112 PHE A C 1
ATOM 883 O O . PHE A 1 112 ? 10.663 -5.533 7.872 1.00 82.50 112 PHE A O 1
ATOM 890 N N . PHE A 1 113 ? 11.666 -4.104 6.457 1.00 78.19 113 PHE A N 1
ATOM 891 C CA . PHE A 1 113 ? 11.565 -2.956 7.351 1.00 78.19 113 PHE A CA 1
ATOM 892 C C . PHE A 1 113 ? 10.116 -2.485 7.512 1.00 78.19 113 PHE A C 1
ATOM 894 O O . PHE A 1 113 ? 9.691 -2.156 8.618 1.00 78.19 113 PHE A O 1
ATOM 901 N N . ALA A 1 114 ? 9.332 -2.519 6.431 1.00 74.75 114 ALA A N 1
ATOM 902 C CA . ALA A 1 114 ? 7.908 -2.220 6.461 1.00 74.75 114 ALA A CA 1
ATOM 903 C C . ALA A 1 114 ? 7.147 -3.221 7.329 1.00 74.75 114 ALA A C 1
ATOM 905 O O . ALA A 1 114 ? 6.352 -2.782 8.145 1.00 74.75 114 ALA A O 1
ATOM 906 N N . LEU A 1 115 ? 7.413 -4.528 7.225 1.00 72.62 115 LEU A N 1
ATOM 907 C CA . LEU A 1 115 ? 6.785 -5.550 8.069 1.00 72.62 115 LEU A CA 1
ATOM 908 C C . LEU A 1 115 ? 7.132 -5.361 9.547 1.00 72.62 115 LEU A C 1
ATOM 910 O O . LEU A 1 115 ? 6.245 -5.410 10.395 1.00 72.62 115 LEU A O 1
ATOM 914 N N . PHE A 1 116 ? 8.400 -5.094 9.859 1.00 79.75 116 PHE A N 1
ATOM 915 C CA . PHE A 1 116 ? 8.831 -4.843 11.233 1.00 79.75 116 PHE A CA 1
ATOM 916 C C . PHE A 1 116 ? 8.152 -3.603 11.830 1.00 79.75 116 PHE A C 1
ATOM 918 O O . PHE A 1 116 ? 7.607 -3.645 12.933 1.00 79.75 116 PHE A O 1
ATOM 925 N N . TRP A 1 117 ? 8.134 -2.502 11.079 1.00 73.88 117 TRP A N 1
ATOM 926 C CA . TRP A 1 117 ? 7.496 -1.261 11.508 1.00 73.88 117 TRP A CA 1
ATOM 927 C C . TRP A 1 117 ? 5.976 -1.398 11.603 1.00 73.88 117 TRP A C 1
ATOM 929 O O . TRP A 1 117 ? 5.356 -0.955 12.563 1.00 73.88 117 TRP A O 1
ATOM 939 N N . SER A 1 118 ? 5.376 -2.069 10.629 1.00 72.50 118 SER A N 1
ATOM 940 C CA . SER A 1 118 ? 3.963 -2.420 10.591 1.00 72.50 118 SER A CA 1
ATOM 941 C C . SER A 1 118 ? 3.547 -3.204 11.836 1.00 72.50 118 SER A C 1
ATOM 943 O O . SER A 1 118 ? 2.581 -2.821 12.487 1.00 72.50 118 SER A O 1
ATOM 945 N N . ALA A 1 119 ? 4.318 -4.221 12.233 1.00 71.38 119 ALA A N 1
ATOM 946 C CA . ALA A 1 119 ? 4.067 -4.999 13.446 1.00 71.38 119 ALA A CA 1
ATOM 947 C C . ALA A 1 119 ? 4.198 -4.152 14.726 1.00 71.38 119 ALA A C 1
ATOM 949 O O . ALA A 1 119 ? 3.397 -4.283 15.652 1.00 71.38 119 ALA A O 1
ATOM 950 N N . ALA A 1 120 ? 5.169 -3.233 14.781 1.00 72.81 120 ALA A N 1
ATOM 951 C CA . ALA A 1 120 ? 5.317 -2.313 15.910 1.00 72.81 120 ALA A CA 1
ATOM 952 C C . ALA A 1 120 ? 4.108 -1.370 16.047 1.00 72.81 120 ALA A C 1
ATOM 954 O O . ALA A 1 120 ? 3.637 -1.104 17.159 1.00 72.81 120 ALA A O 1
ATOM 955 N N . PHE A 1 121 ? 3.576 -0.891 14.921 1.00 67.62 121 PHE A N 1
ATOM 956 C CA . PHE A 1 121 ? 2.376 -0.060 14.895 1.00 67.62 121 PHE A CA 1
ATOM 957 C C . PHE A 1 121 ? 1.110 -0.856 15.195 1.00 67.62 121 PHE A C 1
ATOM 959 O O . PHE A 1 121 ? 0.261 -0.351 15.921 1.00 67.62 121 PHE A O 1
ATOM 966 N N . GLU A 1 122 ? 1.003 -2.099 14.734 1.00 68.75 122 GLU A N 1
ATOM 967 C CA . GLU A 1 122 ? -0.112 -2.998 15.041 1.00 68.75 122 GLU A CA 1
ATOM 968 C C . GLU A 1 122 ? -0.233 -3.239 16.555 1.00 68.75 122 GLU A C 1
ATOM 970 O O . GLU A 1 122 ? -1.297 -3.030 17.139 1.00 68.75 122 GLU A O 1
ATOM 975 N N . VAL A 1 123 ? 0.884 -3.537 17.230 1.00 69.69 123 VAL A N 1
ATOM 976 C CA . VAL A 1 123 ? 0.925 -3.709 18.695 1.00 69.69 123 VAL A CA 1
ATOM 977 C C . VAL A 1 123 ? 0.636 -2.399 19.434 1.00 69.69 123 VAL A C 1
ATOM 979 O O . VAL A 1 123 ? -0.037 -2.398 20.469 1.00 69.69 123 VAL A O 1
ATOM 982 N N . SER A 1 124 ? 1.137 -1.275 18.919 1.00 66.75 124 SER A N 1
ATOM 983 C CA . SER A 1 124 ? 0.923 0.040 19.532 1.00 66.75 124 SER A CA 1
ATOM 984 C C . SER A 1 124 ? -0.532 0.488 19.415 1.00 66.75 124 SER A C 1
ATOM 986 O O . SER A 1 124 ? -1.089 1.027 20.370 1.00 66.75 124 SER A O 1
ATOM 988 N N . PHE A 1 125 ? -1.173 0.237 18.273 1.00 66.81 125 PHE A N 1
ATOM 989 C CA . PHE A 1 125 ? -2.534 0.693 18.016 1.00 66.81 125 PHE A CA 1
ATOM 990 C C . PHE A 1 125 ? -3.586 -0.195 18.685 1.00 66.81 125 PHE A C 1
ATOM 992 O O . PHE A 1 125 ? -4.516 0.337 19.288 1.00 66.81 125 PHE A O 1
ATOM 999 N N . ALA A 1 126 ? -3.387 -1.517 18.702 1.00 72.69 126 ALA A N 1
ATOM 1000 C CA . ALA A 1 126 ? -4.271 -2.442 19.414 1.00 72.69 126 ALA A CA 1
ATOM 1001 C C . ALA A 1 126 ? -4.375 -2.105 20.914 1.00 72.69 126 ALA A C 1
ATOM 1003 O O . ALA A 1 126 ? -5.452 -2.156 21.509 1.00 72.69 126 ALA A O 1
ATOM 1004 N N . LYS A 1 127 ? -3.262 -1.685 21.529 1.00 72.12 127 LYS A N 1
ATOM 1005 C CA . LYS A 1 127 ? -3.242 -1.237 22.928 1.00 72.12 127 LYS A CA 1
ATOM 1006 C C . LYS A 1 127 ? -4.024 0.057 23.147 1.00 72.12 127 LYS A C 1
ATOM 1008 O O . LYS A 1 127 ? -4.738 0.170 24.139 1.00 72.12 127 LYS A O 1
ATOM 1013 N N . VAL A 1 128 ? -3.902 1.024 22.238 1.00 74.44 128 VAL A N 1
ATOM 1014 C CA . VAL A 1 128 ? -4.617 2.307 22.340 1.00 74.44 128 VAL A CA 1
ATOM 1015 C C . VAL A 1 128 ? -6.120 2.119 22.137 1.00 74.44 128 VAL A C 1
ATOM 1017 O O . VAL A 1 128 ? -6.905 2.690 22.890 1.00 74.44 128 VAL A O 1
ATOM 1020 N N . GLU A 1 129 ? -6.532 1.286 21.181 1.00 75.00 129 GLU A N 1
ATOM 1021 C CA . GLU A 1 129 ? -7.946 0.970 20.948 1.00 75.00 129 GLU A CA 1
ATOM 1022 C C . GLU A 1 129 ? -8.564 0.237 22.143 1.00 75.00 129 GLU A C 1
ATOM 1024 O O . GLU A 1 129 ? -9.649 0.610 22.587 1.00 75.00 129 GLU A O 1
ATOM 1029 N N . ALA A 1 130 ? -7.847 -0.716 22.749 1.00 79.88 130 ALA A N 1
ATOM 1030 C CA . ALA A 1 130 ? -8.296 -1.378 23.971 1.00 79.88 130 ALA A CA 1
ATOM 1031 C C . ALA A 1 130 ? -8.501 -0.382 25.126 1.00 79.88 130 ALA A C 1
ATOM 1033 O O . ALA A 1 130 ? -9.527 -0.431 25.807 1.00 79.88 130 ALA A O 1
ATOM 1034 N N . ILE A 1 131 ? -7.573 0.560 25.326 1.00 82.81 131 ILE A N 1
ATOM 1035 C CA . ILE A 1 131 ? -7.695 1.601 26.361 1.00 82.81 131 ILE A CA 1
ATOM 1036 C C . ILE A 1 131 ? -8.867 2.543 26.059 1.00 82.81 131 ILE A C 1
ATOM 1038 O O . ILE A 1 131 ? -9.629 2.884 26.965 1.00 82.81 131 ILE A O 1
ATOM 1042 N N . LEU A 1 132 ? -9.050 2.943 24.800 1.00 84.62 132 LEU A N 1
ATOM 1043 C CA . LEU A 1 132 ? -10.143 3.822 24.391 1.00 84.62 132 LEU A CA 1
ATOM 1044 C C . LEU A 1 132 ? -11.509 3.155 24.602 1.00 84.62 132 LEU A C 1
ATOM 1046 O O . LEU A 1 132 ? -12.393 3.768 25.194 1.00 84.62 132 LEU A O 1
ATOM 1050 N N . ILE A 1 133 ? -11.672 1.895 24.193 1.00 87.06 133 ILE A N 1
ATOM 1051 C CA . ILE A 1 133 ? -12.911 1.126 24.388 1.00 87.06 133 ILE A CA 1
ATOM 1052 C C . ILE A 1 133 ? -13.182 0.920 25.879 1.00 87.06 133 ILE A C 1
ATOM 1054 O O . ILE A 1 133 ? -14.302 1.154 26.333 1.00 87.06 133 ILE A O 1
ATOM 1058 N N . SER A 1 134 ? -12.152 0.580 26.659 1.00 79.12 134 SER A N 1
ATOM 1059 C CA . SER A 1 134 ? -12.259 0.451 28.118 1.00 79.12 134 SER A CA 1
ATOM 1060 C C . SER A 1 134 ? -12.701 1.765 28.766 1.00 79.12 134 SER A C 1
ATOM 1062 O O . SER A 1 134 ? -13.560 1.773 29.646 1.00 79.12 134 SER A O 1
ATOM 1064 N N . SER A 1 135 ? -12.165 2.894 28.295 1.00 79.56 135 SER A N 1
ATOM 1065 C CA . SER A 1 135 ? -12.541 4.230 28.759 1.00 79.56 135 SER A CA 1
ATOM 1066 C C . SER A 1 135 ? -13.989 4.570 28.395 1.00 79.56 135 SER A C 1
ATOM 1068 O O . SER A 1 135 ? -14.749 5.015 29.253 1.00 79.56 135 SER A O 1
ATOM 1070 N N . LEU A 1 136 ? -14.425 4.286 27.164 1.00 82.50 136 LEU A N 1
ATOM 1071 C CA . LEU A 1 136 ? -15.805 4.512 26.722 1.00 82.50 136 LEU A CA 1
ATOM 1072 C C . LEU A 1 136 ? -16.813 3.633 27.476 1.00 82.50 136 LEU A C 1
ATOM 1074 O O . LEU A 1 136 ? -17.875 4.118 27.867 1.00 82.50 136 LEU A O 1
ATOM 1078 N N . MET A 1 137 ? -16.484 2.364 27.721 1.00 83.69 137 MET A N 1
ATOM 1079 C CA . MET A 1 137 ? -17.312 1.453 28.516 1.00 83.69 137 MET A CA 1
ATOM 1080 C C . MET A 1 137 ? -17.408 1.919 29.973 1.00 83.69 137 MET A C 1
ATOM 1082 O O . MET A 1 137 ? -18.511 1.996 30.507 1.00 83.69 137 MET A O 1
ATOM 1086 N N . ASN A 1 138 ? -16.294 2.334 30.584 1.00 82.19 138 ASN A N 1
ATOM 1087 C CA . ASN A 1 138 ? -16.273 2.878 31.945 1.00 82.19 138 ASN A CA 1
ATOM 1088 C C . ASN A 1 138 ? -17.074 4.191 32.070 1.00 82.19 138 ASN A C 1
ATOM 1090 O O . ASN A 1 138 ? -17.790 4.399 33.048 1.00 82.19 138 ASN A O 1
ATOM 1094 N N . GLN A 1 139 ? -17.017 5.067 31.061 1.00 78.62 139 GLN A N 1
ATOM 1095 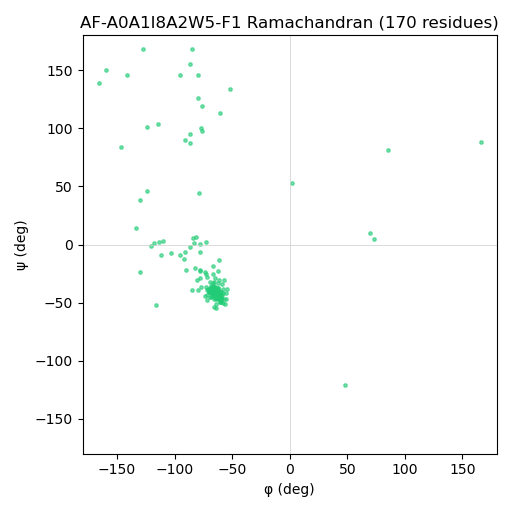C CA . GLN A 1 139 ? -17.843 6.281 30.990 1.00 78.62 139 GLN A CA 1
ATOM 1096 C C . GLN A 1 139 ? -19.331 5.963 30.807 1.00 78.62 139 GLN A C 1
ATOM 1098 O O . GLN A 1 139 ? -20.185 6.652 31.366 1.00 78.62 139 GLN A O 1
ATOM 1103 N N . ARG A 1 140 ? -19.663 4.917 30.043 1.00 76.19 140 ARG A N 1
ATOM 1104 C CA . ARG A 1 140 ? -21.042 4.445 29.884 1.00 76.19 140 ARG A CA 1
ATOM 1105 C C . ARG A 1 140 ? -21.597 3.901 31.198 1.00 76.19 140 ARG A C 1
ATOM 1107 O O . ARG A 1 140 ? -22.741 4.202 31.516 1.00 76.19 140 ARG A O 1
ATOM 1114 N N . GLU A 1 141 ? -20.793 3.163 31.956 1.00 74.88 141 GLU A N 1
ATOM 1115 C CA . GLU A 1 141 ? -21.159 2.651 33.280 1.00 74.88 141 GLU A CA 1
ATOM 1116 C C . GLU A 1 141 ? -21.386 3.810 34.263 1.00 74.88 141 GLU A C 1
ATOM 1118 O O . GLU A 1 141 ? -22.466 3.946 34.832 1.00 74.88 141 GLU A O 1
ATOM 1123 N N . ARG A 1 142 ? -20.428 4.746 34.351 1.00 66.94 142 ARG A N 1
ATOM 1124 C CA . ARG A 1 142 ? -20.532 5.983 35.148 1.00 66.94 142 ARG A CA 1
ATOM 1125 C C . ARG A 1 142 ? -21.731 6.856 34.785 1.00 66.94 142 ARG A C 1
ATOM 1127 O O . ARG A 1 142 ? -22.239 7.552 35.652 1.00 66.94 142 ARG A O 1
ATOM 1134 N N . ARG A 1 143 ? -22.177 6.841 33.525 1.00 65.19 143 ARG A N 1
ATOM 1135 C CA . ARG A 1 143 ? -23.359 7.583 33.056 1.00 65.19 143 ARG A CA 1
ATOM 1136 C C . ARG A 1 143 ? -24.683 6.914 33.438 1.00 65.19 143 ARG A C 1
ATOM 1138 O O . ARG A 1 143 ? -25.691 7.606 33.472 1.00 65.19 143 ARG A O 1
ATOM 1145 N N . LYS A 1 144 ? -24.710 5.606 33.712 1.00 57.06 144 LYS A N 1
ATOM 1146 C CA . LYS A 1 144 ? -25.922 4.918 34.198 1.00 57.06 144 LYS A CA 1
ATOM 1147 C C . LYS A 1 144 ? -26.147 5.118 35.701 1.00 57.06 144 LYS A C 1
ATOM 1149 O O . LYS A 1 144 ? -27.288 5.169 36.131 1.00 57.06 144 LYS A O 1
ATOM 1154 N N . VAL A 1 145 ? -25.068 5.280 36.466 1.00 58.47 145 VAL A N 1
ATOM 1155 C CA . VAL A 1 145 ? -25.074 5.451 37.931 1.00 58.47 145 VAL A CA 1
ATOM 1156 C C . VAL A 1 145 ? -25.713 6.756 38.488 1.00 58.47 145 VAL A C 1
ATOM 1158 O O . VAL A 1 145 ? -26.112 6.732 39.643 1.00 58.47 145 VAL A O 1
ATOM 1161 N N . PRO A 1 146 ? -25.929 7.879 37.766 1.00 55.41 146 PRO A N 1
ATOM 1162 C CA . PRO A 1 146 ? -26.432 9.111 38.396 1.00 55.41 146 PRO A CA 1
ATOM 1163 C C . PRO A 1 146 ? -27.936 9.187 38.716 1.00 55.41 146 PRO A C 1
ATOM 1165 O O . PRO A 1 146 ? -28.362 10.242 39.168 1.00 55.41 146 PRO A O 1
ATOM 1168 N N . LEU A 1 147 ? -28.759 8.164 38.442 1.00 57.09 147 LEU A N 1
ATOM 1169 C CA . LEU A 1 147 ? -30.226 8.279 38.600 1.00 57.09 147 LEU A CA 1
ATOM 1170 C C . LEU A 1 147 ? -30.869 7.287 39.582 1.00 57.09 147 LEU A C 1
ATOM 1172 O O . LEU A 1 147 ? -32.079 7.362 39.773 1.00 57.09 147 LEU A O 1
ATOM 1176 N N . GLU A 1 148 ? -30.107 6.383 40.208 1.00 54.53 148 GLU A N 1
ATOM 1177 C CA . GLU A 1 148 ? -30.677 5.345 41.092 1.00 54.53 148 GLU A CA 1
ATOM 1178 C C . GLU A 1 148 ? -30.322 5.507 42.585 1.00 54.53 148 GLU A C 1
ATOM 1180 O O . GLU A 1 148 ? -30.916 4.831 43.419 1.00 54.53 148 GLU A O 1
ATOM 1185 N N . GLU A 1 149 ? -29.414 6.420 42.963 1.00 49.78 149 GLU A N 1
ATOM 1186 C CA . GLU A 1 149 ? -29.034 6.621 44.379 1.00 49.78 149 GLU A CA 1
ATOM 1187 C C . GLU A 1 149 ? -29.847 7.694 45.134 1.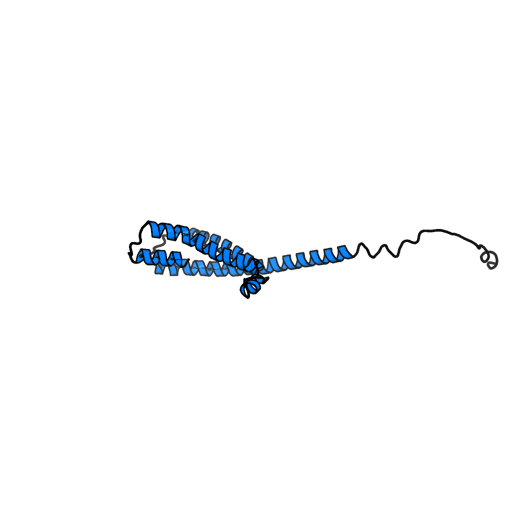00 49.78 149 GLU A C 1
ATOM 1189 O O . GLU A 1 149 ? -29.833 7.694 46.362 1.00 49.78 149 GLU A O 1
ATOM 1194 N N . ASP A 1 150 ? -30.636 8.541 44.459 1.00 48.03 150 ASP A N 1
ATOM 1195 C CA . ASP A 1 150 ? -31.401 9.613 45.134 1.00 48.03 150 ASP A CA 1
ATOM 1196 C C . ASP A 1 150 ? -32.826 9.213 45.577 1.00 48.03 150 ASP A C 1
ATOM 1198 O O . ASP A 1 150 ? -33.490 9.975 46.279 1.00 48.03 150 ASP A O 1
ATOM 1202 N N . SER A 1 151 ? -33.333 8.020 45.238 1.00 45.91 151 SER A N 1
ATOM 1203 C CA . SER A 1 151 ? -34.714 7.637 45.593 1.00 45.91 151 SER A CA 1
ATOM 1204 C C . SER A 1 151 ? -34.886 7.005 46.982 1.00 45.91 151 SER A C 1
ATOM 1206 O O . SER A 1 151 ? -36.019 6.710 47.359 1.00 45.91 151 SER A O 1
ATOM 1208 N N . CYS A 1 152 ? -33.815 6.801 47.763 1.00 48.28 152 CYS A N 1
ATOM 1209 C CA . CYS A 1 152 ? -33.926 6.224 49.114 1.00 48.28 152 CYS A CA 1
ATOM 1210 C C . CYS A 1 152 ? -33.447 7.138 50.261 1.00 48.28 152 CYS A C 1
ATOM 1212 O O . CYS A 1 152 ? -33.533 6.736 51.422 1.00 48.28 152 CYS A O 1
ATOM 1214 N N . SER A 1 153 ? -33.000 8.371 49.995 1.00 50.66 153 SER A N 1
ATOM 1215 C CA . SER A 1 153 ? -32.574 9.310 51.049 1.00 50.66 153 SER A CA 1
ATOM 1216 C C . SER A 1 153 ? -33.318 10.648 51.017 1.00 50.66 153 SER A C 1
ATOM 1218 O O . SER A 1 153 ? -32.714 11.711 51.137 1.00 50.66 153 SER A O 1
ATOM 1220 N N . SER A 1 154 ? -34.643 10.626 50.882 1.00 44.16 154 SER A N 1
ATOM 1221 C CA . SER A 1 154 ? -35.448 11.826 51.132 1.00 44.16 154 SER A CA 1
ATOM 1222 C C . SER A 1 154 ? -36.820 11.496 51.723 1.00 44.16 154 SER A C 1
ATOM 1224 O O . SER A 1 154 ? -37.831 11.466 51.025 1.00 44.16 154 SER A O 1
ATOM 1226 N N . SER A 1 155 ? -36.868 11.316 53.041 1.00 37.69 155 SER A N 1
ATOM 1227 C CA . SER A 1 155 ? -38.048 11.661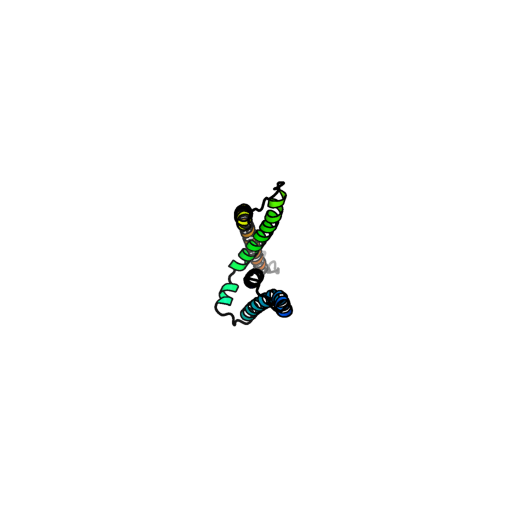 53.841 1.00 37.69 155 SER A CA 1
ATOM 1228 C C . SER A 1 155 ? -37.663 12.816 54.785 1.00 37.69 155 SER A C 1
ATOM 1230 O O . SER A 1 155 ? -36.922 12.570 55.739 1.00 37.69 155 SER A O 1
ATOM 1232 N N . PRO A 1 156 ? -38.077 14.071 54.508 1.00 51.75 156 PRO A N 1
ATOM 1233 C CA . PRO A 1 156 ? -37.837 15.225 55.378 1.00 51.75 156 PRO A CA 1
ATOM 1234 C C . PRO A 1 156 ? -38.915 15.368 56.487 1.00 51.75 156 PRO A C 1
ATOM 1236 O O . PRO A 1 156 ? -39.909 14.643 56.469 1.00 51.75 156 PRO A O 1
ATOM 1239 N N . PRO A 1 157 ? -38.681 16.232 57.495 1.00 54.41 157 PRO A N 1
ATOM 1240 C CA . PRO A 1 157 ? -38.988 15.993 58.909 1.00 54.41 157 PRO A CA 1
ATOM 1241 C C . PRO A 1 157 ? -40.344 16.559 59.352 1.00 54.41 157 PRO A C 1
ATOM 1243 O O . PRO A 1 157 ? -40.709 17.637 58.908 1.00 54.41 157 PRO A O 1
ATOM 1246 N N . GLU A 1 158 ? -41.044 15.892 60.277 1.00 44.12 158 GLU A N 1
ATOM 1247 C CA . GLU A 1 158 ? -42.081 16.508 61.123 1.00 44.12 158 GLU A CA 1
ATOM 1248 C C . GLU A 1 158 ? -42.423 15.573 62.305 1.00 44.12 158 GLU A C 1
ATOM 1250 O O . GLU A 1 158 ? -42.553 14.363 62.133 1.00 44.12 158 GLU A O 1
ATOM 1255 N N . SER A 1 159 ? -42.599 16.172 63.488 1.00 38.62 159 SER A N 1
ATOM 1256 C CA . SER A 1 159 ? -43.057 15.616 64.777 1.00 38.62 159 SER A 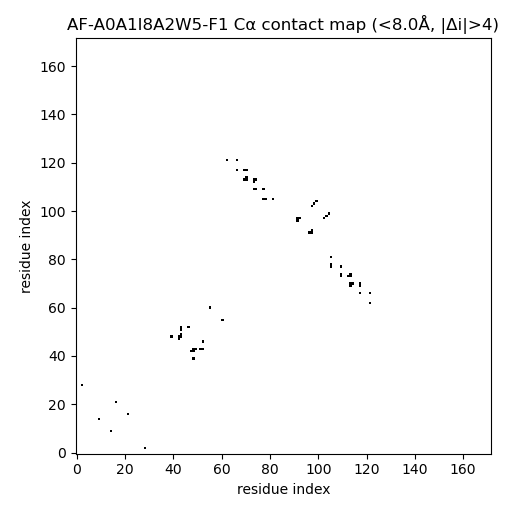CA 1
ATOM 1257 C C . SER A 1 159 ? -42.020 14.955 65.714 1.00 38.62 159 SER A C 1
ATOM 1259 O O . SER A 1 159 ? -41.934 13.739 65.852 1.00 38.62 159 SER A O 1
ATOM 1261 N N . LEU A 1 160 ? -41.302 15.788 66.472 1.00 47.91 160 LEU A N 1
ATOM 1262 C CA . LEU A 1 160 ? -41.047 15.552 67.907 1.00 47.91 160 LEU A CA 1
ATOM 1263 C C . LEU A 1 160 ? -42.239 16.149 68.698 1.00 47.91 160 LEU A C 1
ATOM 1265 O O . LEU A 1 160 ? -42.731 17.190 68.263 1.00 47.91 160 LEU A O 1
ATOM 1269 N N . PRO A 1 161 ? -42.592 15.725 69.930 1.00 49.88 161 PRO A N 1
ATOM 1270 C CA . PRO A 1 161 ? -42.785 14.394 70.537 1.00 49.88 161 PRO A CA 1
ATOM 1271 C C . PRO A 1 161 ? -44.187 14.282 71.226 1.00 49.88 161 PRO A C 1
ATOM 1273 O O . PRO A 1 161 ? -44.817 15.312 71.467 1.00 49.88 161 PRO A O 1
ATOM 1276 N N . PRO A 1 162 ? -44.679 13.092 71.644 1.00 52.59 162 PRO A N 1
ATOM 1277 C CA . PRO A 1 162 ? -45.821 13.055 72.567 1.00 52.59 162 PRO A CA 1
ATOM 1278 C C . PRO A 1 162 ? -45.676 12.160 73.814 1.00 52.59 162 PRO A C 1
ATOM 1280 O O . PRO A 1 162 ? -46.688 11.606 74.204 1.00 52.59 162 PRO A O 1
ATOM 1283 N N . ASP A 1 163 ? -44.514 12.046 74.485 1.00 43.84 163 ASP A N 1
ATOM 1284 C CA . ASP A 1 163 ? -44.390 11.483 75.865 1.00 43.84 163 ASP A CA 1
ATOM 1285 C C . ASP A 1 163 ? -42.933 11.158 76.278 1.00 43.84 163 ASP A C 1
ATOM 1287 O O . ASP A 1 163 ? -42.433 10.045 76.195 1.00 43.84 163 ASP A O 1
ATOM 1291 N N . MET A 1 164 ? -42.154 12.072 76.841 1.00 53.00 164 MET A N 1
ATOM 1292 C CA . MET A 1 164 ? -42.226 12.486 78.251 1.00 53.00 164 MET A CA 1
ATOM 1293 C C . MET A 1 164 ? -43.253 11.766 79.163 1.00 53.00 164 MET A C 1
ATOM 1295 O O . MET A 1 164 ? -44.026 12.435 79.845 1.00 53.00 164 MET A O 1
ATOM 1299 N N . LYS A 1 165 ? -43.269 10.423 79.236 1.00 53.09 165 LYS A N 1
ATOM 1300 C CA . LYS A 1 165 ? -43.984 9.719 80.333 1.00 53.09 165 LYS A CA 1
ATOM 1301 C C . LYS A 1 165 ? -43.206 8.639 81.085 1.00 53.09 165 LYS A C 1
ATOM 1303 O O . LYS A 1 165 ? -43.488 8.449 82.261 1.00 53.09 165 LYS A O 1
ATOM 1308 N N . ASN A 1 166 ? -42.171 8.027 80.507 1.00 51.56 166 ASN A N 1
ATOM 1309 C CA . ASN A 1 166 ? -41.460 6.923 81.182 1.00 51.56 166 ASN A CA 1
ATOM 1310 C C . ASN A 1 166 ? -40.038 7.248 81.668 1.00 51.56 166 ASN A C 1
ATOM 1312 O O . ASN A 1 166 ? -39.379 6.382 82.232 1.00 51.56 166 ASN A O 1
ATOM 1316 N N . ALA A 1 167 ? -39.571 8.490 81.517 1.00 51.91 167 ALA A N 1
ATOM 1317 C CA . ALA A 1 167 ? -38.211 8.876 81.911 1.00 51.91 167 ALA A CA 1
ATOM 1318 C C . ALA A 1 167 ? -38.087 9.497 83.323 1.00 51.91 167 ALA A C 1
ATOM 1320 O O . ALA A 1 167 ? -36.972 9.660 83.798 1.00 51.91 167 ALA A O 1
ATOM 1321 N N . VAL A 1 168 ? -39.191 9.819 84.017 1.00 55.34 168 VAL A N 1
ATOM 1322 C CA . VAL A 1 168 ? -39.158 10.414 85.381 1.00 55.34 168 VAL A CA 1
ATOM 1323 C C . VAL A 1 168 ? -39.493 9.400 86.488 1.00 55.34 168 VAL A C 1
ATOM 1325 O O . VAL A 1 168 ? -39.336 9.704 87.662 1.00 55.34 168 VAL A O 1
ATOM 1328 N N . SER A 1 169 ? -39.909 8.172 86.155 1.00 51.28 169 SER A N 1
ATOM 1329 C CA . SER A 1 169 ? -40.400 7.220 87.169 1.00 51.28 169 SER A CA 1
ATOM 1330 C C . SER A 1 169 ? -39.537 5.971 87.393 1.00 51.28 169 SER A C 1
ATOM 1332 O O . SER A 1 169 ? -39.939 5.128 88.190 1.00 51.28 169 SER A O 1
ATOM 1334 N N . ILE A 1 170 ? -38.390 5.811 86.716 1.00 48.41 170 ILE A N 1
ATOM 1335 C CA . ILE A 1 170 ? -37.573 4.575 86.818 1.00 48.41 170 ILE A CA 1
ATOM 1336 C C . ILE A 1 170 ? -36.060 4.835 87.015 1.00 48.41 170 ILE A C 1
ATOM 1338 O O . ILE A 1 170 ? -35.242 3.928 86.919 1.00 48.41 170 ILE A O 1
ATOM 1342 N N . HIS A 1 171 ? -35.697 6.069 87.356 1.00 46.16 171 HIS A N 1
ATOM 1343 C CA . HIS A 1 171 ? -34.485 6.428 88.102 1.00 46.16 171 HIS A CA 1
ATOM 1344 C C . HIS A 1 171 ? -35.031 7.205 89.310 1.00 46.16 171 HIS A C 1
ATOM 1346 O O . HIS A 1 171 ? -35.636 8.254 89.119 1.00 46.16 171 HIS A O 1
ATOM 1352 N N . LEU A 1 172 ? -35.152 6.635 90.511 1.00 46.41 172 LEU A N 1
ATOM 1353 C CA . LEU A 1 172 ? -34.038 6.308 91.407 1.00 46.41 172 LEU A CA 1
ATOM 1354 C C . LEU A 1 172 ? -33.011 7.442 91.482 1.00 46.41 172 LEU A C 1
ATOM 1356 O O . LEU A 1 172 ? -32.312 7.656 90.467 1.00 46.41 172 LEU A O 1
#

Solvent-accessible surface area (backbone atoms only — not comparable to full-atom values): 10420 Å² total; per-residue (Å²): 105,72,66,57,51,51,52,51,52,42,59,73,67,70,62,87,70,58,68,66,60,53,52,50,48,68,65,43,53,62,57,51,51,53,48,53,50,50,49,52,54,51,36,36,72,72,65,73,31,63,72,58,36,62,63,69,71,36,77,69,54,61,61,48,54,53,45,52,51,56,37,51,54,47,44,56,52,47,66,53,47,59,60,69,70,53,91,61,88,82,81,70,91,42,75,67,56,45,43,58,75,47,48,50,56,52,51,52,54,41,50,55,52,29,51,54,51,43,51,54,48,51,59,55,46,55,53,50,50,52,52,51,52,51,50,53,53,53,51,52,54,61,63,62,60,82,76,72,73,72,83,81,78,76,85,86,89,86,83,88,85,92,70,99,68,73,80,75,79,79,58,133

Foldseek 3Di:
DVLVVVLVVCVVVPDDDDPVVNVCSVVVVVVVVVVVVVVQVVCLVVVVNVVVVVVVPDPVVVLVVVLVVLLVVLLVVLVVVVVVPPPDDDDPPDPVCCCVVPVVVSVVVSVVVSVVVSVVVVVVVVVVVVVVVVVVVVVVVVVVPPPPPPPPPDDDDDDDDDDPPPPPPPDD